Protein AF-A0A7V9CVK3-F1 (afdb_monomer_lite)

Structure (mmCIF, N/CA/C/O backbone):
data_AF-A0A7V9CVK3-F1
#
_entry.id   AF-A0A7V9CVK3-F1
#
loop_
_atom_site.group_PDB
_atom_site.id
_atom_site.type_symbol
_atom_site.label_atom_id
_atom_site.label_alt_id
_atom_site.label_comp_id
_atom_site.label_asym_id
_atom_site.label_entity_id
_atom_site.label_seq_id
_atom_site.pdbx_PDB_ins_code
_atom_site.Cartn_x
_atom_site.Cartn_y
_atom_site.Cartn_z
_atom_site.occupancy
_atom_site.B_iso_or_equiv
_atom_site.auth_seq_id
_atom_site.auth_comp_id
_atom_site.auth_asym_id
_atom_site.auth_atom_id
_atom_site.pdbx_PDB_model_num
ATOM 1 N N . MET A 1 1 ? -36.355 15.451 103.854 1.00 48.31 1 MET A N 1
ATOM 2 C CA . MET A 1 1 ? -35.748 16.478 102.980 1.00 48.31 1 MET A CA 1
ATOM 3 C C . MET A 1 1 ? -34.465 15.869 102.444 1.00 48.31 1 MET A C 1
ATOM 5 O O . MET A 1 1 ? -33.718 15.384 103.272 1.00 48.31 1 MET A O 1
ATOM 9 N N . THR A 1 2 ? -34.294 15.856 101.115 1.00 53.06 2 THR A N 1
ATOM 10 C CA . THR A 1 2 ? -33.223 15.221 100.303 1.00 53.06 2 THR A CA 1
ATOM 11 C C . THR A 1 2 ? -33.396 13.733 99.946 1.00 53.06 2 THR A C 1
ATOM 13 O O . THR A 1 2 ? -32.974 12.843 100.671 1.00 53.06 2 THR A O 1
ATOM 16 N N . SER A 1 3 ? -34.005 13.464 98.784 1.00 51.69 3 SER A N 1
ATOM 17 C CA . SER A 1 3 ? -33.572 12.435 97.812 1.00 51.69 3 SER A CA 1
ATOM 18 C C . SER A 1 3 ? -34.614 12.314 96.701 1.00 51.69 3 SER A C 1
ATOM 20 O O . SER A 1 3 ? -35.454 11.430 96.744 1.00 51.69 3 SER A O 1
ATOM 22 N N . ASP A 1 4 ? -34.579 13.229 95.729 1.00 48.38 4 ASP A N 1
ATOM 23 C CA . ASP A 1 4 ? -35.329 13.063 94.468 1.00 48.38 4 ASP A CA 1
ATOM 24 C C . ASP A 1 4 ? -34.626 13.735 93.264 1.00 48.38 4 ASP A C 1
ATOM 26 O O . ASP A 1 4 ? -35.226 14.018 92.231 1.00 48.38 4 ASP A O 1
ATOM 30 N N . SER A 1 5 ? -33.316 14.006 93.368 1.00 54.28 5 SER A N 1
ATOM 31 C CA . SER A 1 5 ? -32.543 14.730 92.340 1.00 54.28 5 SER A CA 1
ATOM 32 C C . SER A 1 5 ? -31.684 13.845 91.420 1.00 54.28 5 SER A C 1
ATOM 34 O O . SER A 1 5 ? -31.023 14.367 90.522 1.00 54.28 5 SER A O 1
ATOM 36 N N . GLU A 1 6 ? -31.695 12.515 91.571 1.00 49.66 6 GLU A N 1
ATOM 37 C CA . GLU A 1 6 ? -30.804 11.620 90.804 1.00 49.66 6 GLU A CA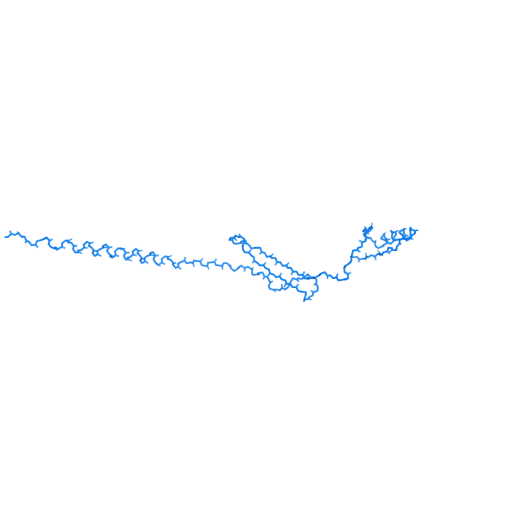 1
ATOM 38 C C . GLU A 1 6 ? -31.387 11.045 89.500 1.00 49.66 6 GLU A C 1
ATOM 40 O O . GLU A 1 6 ? -30.651 10.459 88.700 1.00 49.66 6 GLU A O 1
ATOM 45 N N . TYR A 1 7 ? -32.676 11.236 89.208 1.00 49.94 7 TYR A N 1
ATOM 46 C CA . TYR A 1 7 ? -33.297 10.596 88.038 1.00 49.94 7 TYR A CA 1
ATOM 47 C C . TYR A 1 7 ? -33.229 11.399 86.724 1.00 49.94 7 TYR A C 1
ATOM 49 O O . TYR A 1 7 ? -33.482 10.843 85.656 1.00 49.94 7 TYR A O 1
ATOM 57 N N . SER A 1 8 ? -32.804 12.668 86.748 1.00 48.12 8 SER A N 1
ATOM 58 C CA . SER A 1 8 ? -32.902 13.564 85.576 1.00 48.12 8 SER A CA 1
ATOM 59 C C . SER A 1 8 ? -31.659 13.597 84.657 1.00 48.12 8 SER A C 1
ATOM 61 O O . SER A 1 8 ? -31.733 14.004 83.499 1.00 48.12 8 SER A O 1
ATOM 63 N N . ASN A 1 9 ? -30.494 13.105 85.104 1.00 45.03 9 ASN A N 1
ATOM 64 C CA . ASN A 1 9 ? -29.224 13.326 84.383 1.00 45.03 9 ASN A CA 1
ATOM 65 C C . ASN A 1 9 ? -28.805 12.232 83.377 1.00 45.03 9 ASN A C 1
ATOM 67 O O . ASN A 1 9 ? -27.865 12.438 82.604 1.00 45.03 9 ASN A O 1
ATOM 71 N N . ARG A 1 10 ? -29.483 11.075 83.335 1.00 49.91 10 ARG A N 1
ATOM 72 C CA . ARG A 1 10 ? -29.111 9.960 82.432 1.00 49.91 10 ARG A CA 1
ATOM 73 C C . ARG A 1 10 ? -29.807 9.981 81.067 1.00 49.91 10 ARG A C 1
ATOM 75 O O . ARG A 1 10 ? -29.303 9.362 80.131 1.00 49.91 10 ARG A O 1
ATOM 82 N N . PHE A 1 11 ? -30.906 10.721 80.917 1.00 45.72 11 PHE A N 1
ATOM 83 C CA . PHE A 1 11 ? -31.693 10.725 79.678 1.00 45.72 11 PHE A CA 1
ATOM 84 C C . PHE A 1 11 ? -31.154 11.712 78.625 1.00 45.72 11 PHE A C 1
ATOM 86 O O . PHE A 1 11 ? -31.080 11.394 77.441 1.00 45.72 11 PHE A O 1
ATOM 93 N N . VAL A 1 12 ? -30.664 12.877 79.061 1.00 46.03 12 VAL A N 1
ATOM 94 C CA . VAL A 1 12 ? -30.232 13.978 78.174 1.00 46.03 12 VAL A CA 1
ATOM 95 C C . VAL A 1 12 ? -28.886 13.707 77.476 1.00 46.03 12 VAL A C 1
ATOM 97 O O . VAL A 1 12 ? -28.605 14.251 76.410 1.00 46.03 12 VAL A O 1
ATOM 100 N N . ARG A 1 13 ? -28.029 12.849 78.048 1.00 47.50 13 ARG A N 1
ATOM 101 C CA . ARG A 1 13 ? -26.707 12.525 77.472 1.00 47.50 13 ARG A CA 1
ATOM 102 C C . ARG A 1 13 ? -26.781 11.535 76.306 1.00 47.50 13 ARG A C 1
ATOM 104 O O . ARG A 1 13 ? -25.983 11.632 75.381 1.00 47.50 13 ARG A O 1
ATOM 111 N N . ARG A 1 14 ? -27.745 10.608 76.326 1.00 48.78 14 ARG A N 1
ATOM 112 C CA . ARG A 1 14 ? -27.926 9.596 75.269 1.00 48.78 14 ARG A CA 1
ATOM 113 C C . ARG A 1 14 ? -28.561 10.186 74.007 1.00 48.78 14 ARG A C 1
ATOM 115 O O . ARG A 1 14 ? -28.160 9.827 72.907 1.00 48.78 14 ARG A O 1
ATOM 122 N N . SER A 1 15 ? -29.475 11.143 74.158 1.00 50.34 15 SER A N 1
ATOM 123 C CA . SER A 1 15 ? -30.145 11.812 73.034 1.00 50.34 15 SER A CA 1
ATOM 124 C C . SER A 1 15 ? -29.212 12.717 72.219 1.00 50.34 15 SER A C 1
ATOM 126 O O . SER A 1 15 ? -29.316 12.763 70.996 1.00 50.34 15 SER A O 1
ATOM 128 N N . ARG A 1 16 ? -28.244 13.378 72.867 1.00 53.97 16 ARG A N 1
ATOM 129 C CA . ARG A 1 16 ? -27.247 14.235 72.196 1.00 53.97 16 ARG A CA 1
ATOM 130 C C . ARG A 1 16 ? -26.233 13.453 71.353 1.00 53.97 16 ARG A C 1
ATOM 132 O O . ARG A 1 16 ? -25.824 13.933 70.303 1.00 53.97 16 ARG A O 1
ATOM 139 N N . LEU A 1 17 ? -25.865 12.245 71.785 1.00 55.12 17 LEU A N 1
ATOM 140 C CA . LEU A 1 17 ? -24.933 11.375 71.056 1.00 55.12 17 LEU A CA 1
ATOM 141 C C . LEU A 1 17 ? -25.575 10.754 69.806 1.00 55.12 17 LEU A C 1
ATOM 143 O O . LEU A 1 17 ? -24.934 10.695 68.763 1.00 55.12 17 LEU A O 1
ATOM 147 N N . VAL A 1 18 ? -26.851 10.359 69.879 1.00 60.03 18 VAL A N 1
ATOM 148 C CA . VAL A 1 18 ? -27.592 9.822 68.721 1.00 60.03 18 VAL A CA 1
ATOM 149 C C . VAL A 1 18 ? -27.795 10.895 67.647 1.00 60.03 18 VAL A C 1
ATOM 151 O O . VAL A 1 18 ? -27.583 10.627 66.467 1.00 60.03 18 VAL A O 1
ATOM 154 N N . ALA A 1 19 ? -28.135 12.123 68.050 1.00 59.53 19 ALA A N 1
ATOM 155 C CA . ALA A 1 19 ? -28.271 13.242 67.119 1.00 59.53 19 ALA A CA 1
ATOM 156 C C . ALA A 1 19 ? -26.941 13.583 66.419 1.00 59.53 19 ALA A C 1
ATOM 158 O O . ALA A 1 19 ? -26.928 13.811 65.214 1.00 59.53 19 ALA A O 1
ATOM 159 N N . ALA A 1 20 ? -25.816 13.557 67.144 1.00 61.12 20 ALA A N 1
ATOM 160 C CA . ALA A 1 20 ? -24.496 13.817 66.568 1.00 61.12 20 ALA A CA 1
ATOM 161 C C . ALA A 1 20 ? -24.066 12.734 65.560 1.00 61.12 20 ALA A C 1
ATOM 163 O O . ALA A 1 20 ? -23.557 13.065 64.492 1.00 61.12 20 ALA A O 1
ATOM 164 N N . VAL A 1 21 ? -24.321 11.453 65.853 1.00 69.88 21 VAL A N 1
ATOM 165 C CA . VAL A 1 21 ? -24.029 10.345 64.924 1.00 69.88 21 VAL A CA 1
ATOM 166 C C . VAL A 1 21 ? -24.890 10.438 63.663 1.00 69.88 21 VAL A C 1
ATOM 168 O O . VAL A 1 21 ? -24.374 10.248 62.567 1.00 69.88 21 VAL A O 1
ATOM 171 N N . LEU A 1 22 ? -26.173 10.791 63.787 1.00 74.06 22 LEU A N 1
ATOM 172 C CA . LEU A 1 22 ? -27.055 10.962 62.628 1.00 74.06 22 LEU A CA 1
ATOM 173 C C . LEU A 1 22 ? -26.634 12.132 61.731 1.00 74.06 22 LEU A C 1
ATOM 175 O O . LEU A 1 22 ? -26.678 11.994 60.514 1.00 74.06 22 LEU A O 1
ATOM 179 N N . VAL A 1 23 ? -26.180 13.250 62.304 1.00 72.12 23 VAL A N 1
ATOM 180 C CA . VAL A 1 23 ? -25.670 14.390 61.523 1.00 72.12 23 VAL A CA 1
ATOM 181 C C . VAL A 1 23 ? -24.372 14.026 60.801 1.00 72.12 23 VAL A C 1
ATOM 183 O O . VAL A 1 23 ? -24.232 14.340 59.626 1.00 72.12 23 VAL A O 1
ATOM 186 N N . VAL A 1 24 ? -23.451 13.308 61.452 1.00 70.75 24 VAL A N 1
ATOM 187 C CA . VAL A 1 24 ? -22.202 12.857 60.813 1.00 70.75 24 VAL A CA 1
ATOM 188 C C . VAL A 1 24 ? -22.479 11.855 59.689 1.00 70.75 24 VAL A C 1
ATOM 190 O O . VAL A 1 24 ? -21.917 11.989 58.608 1.00 70.75 24 VAL A O 1
ATOM 193 N N . VAL A 1 25 ? -23.388 10.897 59.894 1.00 72.06 25 VAL A N 1
ATOM 194 C CA . VAL A 1 25 ? -23.802 9.951 58.844 1.00 72.06 25 VAL A CA 1
ATOM 195 C C . VAL A 1 25 ? -24.490 10.677 57.686 1.00 72.06 25 VAL A C 1
ATOM 197 O O . VAL A 1 25 ? -24.229 10.350 56.535 1.00 72.06 25 VAL A O 1
ATOM 200 N N . LEU A 1 26 ? -25.313 11.693 57.960 1.00 69.31 26 LEU A N 1
ATOM 201 C CA . LEU A 1 26 ? -25.966 12.493 56.923 1.00 69.31 26 LEU A CA 1
ATOM 202 C C . LEU A 1 26 ? -24.958 13.310 56.100 1.00 69.31 26 LEU A C 1
ATOM 204 O O . LEU A 1 26 ? -25.088 13.357 54.883 1.00 69.31 26 LEU A O 1
ATOM 208 N N . VAL A 1 27 ? -23.944 13.904 56.737 1.00 67.88 27 VAL A N 1
ATOM 209 C CA . VAL A 1 27 ? -22.869 14.642 56.047 1.00 67.88 27 VAL A CA 1
ATOM 210 C C . VAL A 1 27 ? -22.032 13.694 55.178 1.00 67.88 27 VAL A C 1
ATOM 212 O O . VAL A 1 27 ? -21.843 13.966 53.999 1.00 67.88 27 VAL A O 1
ATOM 215 N N . ILE A 1 28 ? -21.648 12.523 55.701 1.00 66.50 28 ILE A N 1
ATOM 216 C CA . ILE A 1 28 ? -20.906 11.499 54.942 1.00 66.50 28 ILE A CA 1
ATOM 217 C C . ILE A 1 28 ? -21.731 10.954 53.760 1.00 66.50 28 ILE A C 1
ATOM 219 O O . ILE A 1 28 ? -21.182 10.676 52.697 1.00 66.50 28 ILE A O 1
ATOM 223 N N . LEU A 1 29 ? -23.051 10.802 53.923 1.00 63.38 29 LEU A N 1
ATOM 224 C CA . LEU A 1 29 ? -23.950 10.372 52.846 1.00 63.38 29 LEU A CA 1
ATOM 225 C C . LEU A 1 29 ? -24.201 11.470 51.802 1.00 63.38 29 LEU A C 1
ATOM 227 O O . LEU A 1 29 ? -24.474 11.136 50.652 1.00 63.38 29 LEU A O 1
ATOM 231 N N . LEU A 1 30 ? -24.111 12.750 52.179 1.0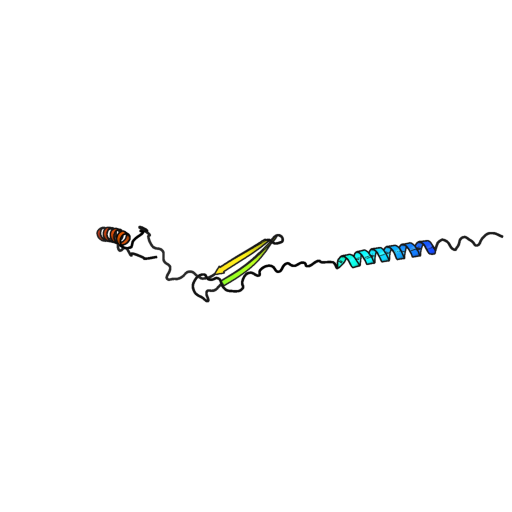0 59.50 30 LEU A N 1
ATOM 232 C CA . LEU A 1 30 ? -24.236 13.894 51.269 1.00 59.50 30 LEU A CA 1
ATOM 233 C C . LEU A 1 30 ? -22.973 14.090 50.418 1.00 59.50 30 LEU A C 1
ATOM 235 O O . LEU A 1 30 ? -23.092 14.334 49.219 1.00 59.50 30 LEU A O 1
ATOM 239 N N . ASP A 1 31 ? -21.785 13.896 50.995 1.00 50.88 31 ASP A N 1
ATOM 240 C CA . ASP A 1 31 ? -20.504 14.010 50.278 1.00 50.88 31 ASP A CA 1
ATOM 241 C C . ASP A 1 31 ? -20.278 12.879 49.252 1.00 50.88 31 ASP A C 1
ATOM 243 O O . ASP A 1 31 ? -19.430 12.990 48.367 1.00 50.88 31 ASP A O 1
ATOM 247 N N . LEU A 1 32 ? -21.067 11.799 49.315 1.00 55.62 32 LEU A N 1
ATOM 248 C CA . LEU A 1 32 ? -20.931 10.639 48.427 1.00 55.62 32 LEU A CA 1
ATOM 249 C C . LEU A 1 32 ? -21.529 10.832 47.016 1.00 55.62 32 LEU A C 1
ATOM 251 O O . LEU A 1 32 ? -21.386 9.944 46.178 1.00 55.62 32 LEU A O 1
ATOM 255 N N . TRP A 1 33 ? -22.178 11.969 46.732 1.00 53.81 33 TRP A N 1
ATOM 256 C CA . TRP A 1 33 ? -22.814 12.251 45.430 1.00 53.81 33 TRP A CA 1
ATOM 257 C C . TRP A 1 33 ? -22.078 13.294 44.581 1.00 53.81 33 TRP A C 1
ATOM 259 O O . TRP A 1 33 ? -22.482 13.551 43.446 1.00 53.81 33 TRP A O 1
ATOM 269 N N . ALA A 1 34 ? -20.985 13.880 45.078 1.00 54.84 34 ALA A N 1
ATOM 270 C CA . ALA A 1 34 ? -20.204 14.863 44.330 1.00 54.84 34 ALA A CA 1
ATOM 271 C C . ALA A 1 34 ? -19.213 14.170 43.378 1.00 54.84 34 ALA A C 1
ATOM 273 O O . ALA A 1 34 ? -18.003 14.167 43.589 1.00 54.84 34 ALA A O 1
ATOM 274 N N . THR A 1 35 ? -19.735 13.547 42.318 1.00 60.09 35 THR A N 1
ATOM 275 C CA . THR A 1 35 ? -18.902 13.155 41.174 1.00 60.09 35 THR A CA 1
ATOM 276 C C . THR A 1 35 ? -18.878 14.322 40.192 1.00 60.09 35 THR A C 1
ATOM 278 O O . THR A 1 35 ? -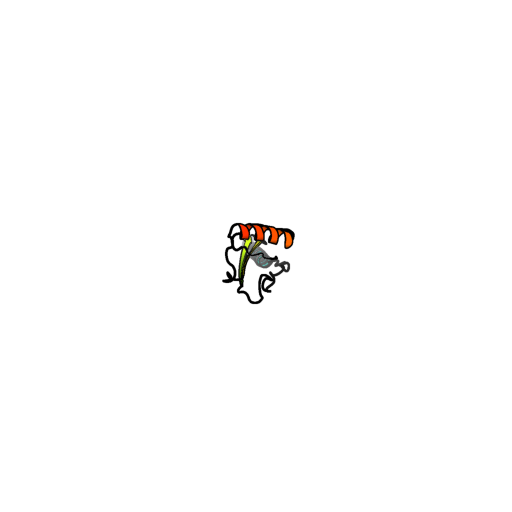19.792 14.473 39.383 1.00 60.09 35 THR A O 1
ATOM 281 N N . ASP A 1 36 ? -17.846 15.163 40.267 1.00 55.19 36 ASP A N 1
ATOM 282 C CA . ASP A 1 36 ? -17.577 16.190 39.258 1.00 55.19 36 ASP A CA 1
ATOM 283 C C . ASP A 1 36 ? -17.182 15.514 37.939 1.00 55.19 36 ASP A C 1
ATOM 285 O O . ASP A 1 36 ? -16.013 15.264 37.640 1.00 55.19 36 ASP A O 1
ATOM 289 N N . ALA A 1 37 ? -18.181 15.205 37.118 1.00 56.69 37 ALA A N 1
ATOM 290 C CA . ALA A 1 37 ? -17.988 14.854 35.723 1.00 56.69 37 ALA A CA 1
ATOM 291 C C . ALA A 1 37 ? -17.697 16.129 34.913 1.00 56.69 37 ALA A C 1
ATOM 293 O O . ALA A 1 37 ? -18.477 16.523 34.048 1.00 56.69 37 ALA A O 1
ATOM 294 N N . ILE A 1 38 ? -16.549 16.772 35.153 1.00 55.47 38 ILE A N 1
ATOM 295 C CA . ILE A 1 38 ? -15.985 17.730 34.191 1.00 55.47 38 ILE A CA 1
ATOM 296 C C . ILE A 1 38 ? -15.343 16.906 33.069 1.00 55.47 38 ILE A C 1
ATOM 298 O O . ILE A 1 38 ? -14.127 16.794 32.930 1.00 55.47 38 ILE A O 1
ATOM 302 N N . GLY A 1 39 ? -16.195 16.256 32.279 1.00 51.88 39 GLY A N 1
ATOM 303 C CA . GLY A 1 39 ? -15.802 15.634 31.029 1.00 51.88 39 GLY A CA 1
ATOM 304 C C . GLY A 1 39 ? -15.576 16.736 30.008 1.00 51.88 39 GLY A C 1
ATOM 305 O O . GLY A 1 39 ? -16.520 17.176 29.358 1.00 51.88 39 GLY A O 1
ATOM 306 N N . ALA A 1 40 ? -14.334 17.199 29.861 1.00 63.09 40 ALA A N 1
ATOM 307 C CA . ALA A 1 40 ? -13.952 17.947 28.671 1.00 63.09 40 ALA A CA 1
ATOM 308 C C . ALA A 1 40 ? -14.408 17.148 27.437 1.00 63.09 40 ALA A C 1
ATOM 310 O O . ALA A 1 40 ? -14.140 15.945 27.361 1.00 63.09 40 ALA A O 1
ATOM 311 N N . THR A 1 41 ? -15.106 17.791 26.493 1.00 54.50 41 THR A N 1
ATOM 312 C CA . THR A 1 41 ? -15.505 17.177 25.219 1.00 54.50 41 THR A CA 1
ATOM 313 C C . THR A 1 41 ? -14.250 16.686 24.512 1.00 54.50 41 THR A C 1
ATOM 315 O O . THR A 1 41 ? -13.539 17.447 23.853 1.00 54.50 41 THR A O 1
ATOM 318 N N . ARG A 1 42 ? -13.936 15.403 24.693 1.00 61.59 42 ARG A N 1
ATOM 319 C CA . ARG A 1 42 ? -12.817 14.758 24.024 1.00 61.59 42 ARG A CA 1
ATOM 320 C C . ARG A 1 42 ? -13.141 14.767 22.533 1.00 61.59 42 ARG A C 1
ATOM 322 O O . ARG A 1 42 ? -14.260 14.387 22.182 1.00 61.59 42 ARG A O 1
ATOM 329 N N . PRO A 1 43 ? -12.220 15.183 21.647 1.00 60.56 43 PRO A N 1
ATOM 330 C CA . PRO A 1 43 ? -12.447 15.030 20.220 1.00 60.56 43 PRO A CA 1
ATOM 331 C C . PRO A 1 43 ? -12.721 13.549 19.949 1.00 60.56 43 PRO A C 1
ATOM 333 O O . PRO A 1 43 ? -11.858 12.695 20.162 1.00 60.56 43 PRO A O 1
ATOM 336 N N . ALA A 1 44 ? -13.956 13.242 19.553 1.00 62.84 44 ALA A N 1
ATOM 337 C CA . ALA A 1 44 ? -14.325 11.899 19.150 1.00 62.84 44 ALA A CA 1
ATOM 338 C C . ALA A 1 44 ? -13.485 11.538 17.921 1.00 62.84 44 ALA A C 1
ATOM 340 O O . ALA A 1 44 ? -13.327 12.349 17.003 1.00 62.84 44 ALA A O 1
ATOM 341 N N . ALA A 1 45 ? -12.916 10.331 17.901 1.00 67.31 45 ALA A N 1
ATOM 342 C CA . ALA A 1 45 ? -12.272 9.827 16.698 1.00 67.31 45 ALA A CA 1
ATOM 343 C C . ALA A 1 45 ? -13.298 9.875 15.554 1.00 67.31 45 ALA A C 1
ATOM 345 O O . ALA A 1 45 ? -14.381 9.314 15.683 1.00 67.31 45 ALA A O 1
ATOM 346 N N . SER A 1 46 ? -12.972 10.576 14.463 1.00 68.19 46 SER A N 1
ATOM 347 C CA . SER A 1 46 ? -13.867 10.779 13.315 1.00 68.19 46 SER A CA 1
ATOM 348 C C . SER A 1 46 ? -14.489 9.459 12.864 1.00 68.19 46 SER A C 1
ATOM 350 O O . SER A 1 46 ? -13.757 8.587 12.404 1.00 68.19 46 SER A O 1
ATOM 352 N N . GLU A 1 47 ? -15.816 9.329 12.907 1.00 72.81 47 GLU A N 1
ATOM 353 C CA . GLU A 1 47 ? -16.532 8.141 12.411 1.00 72.81 47 GLU A CA 1
ATOM 354 C C . GLU A 1 47 ? -16.408 7.946 10.893 1.00 72.81 47 GLU A C 1
ATOM 356 O O . GLU A 1 47 ? -16.696 6.868 10.378 1.00 72.81 47 GLU A O 1
ATOM 361 N N . ARG A 1 48 ? -15.928 8.956 10.152 1.00 83.88 48 ARG A N 1
ATOM 362 C CA . ARG A 1 48 ? -15.654 8.789 8.721 1.00 83.88 48 ARG A CA 1
ATOM 363 C C . ARG A 1 48 ? -14.541 7.771 8.500 1.00 83.88 48 ARG A C 1
ATOM 365 O O . ARG A 1 48 ? -13.519 7.797 9.191 1.00 83.88 48 ARG A O 1
ATOM 372 N N . ALA A 1 49 ? -14.746 6.923 7.495 1.00 86.94 49 ALA A N 1
ATOM 373 C CA . ALA A 1 49 ? -13.753 5.989 6.980 1.00 86.94 49 ALA A CA 1
ATOM 374 C C . ALA A 1 49 ? -12.428 6.696 6.648 1.00 86.94 49 ALA A C 1
ATOM 376 O O . ALA A 1 49 ? -12.427 7.863 6.242 1.00 86.94 49 ALA A O 1
ATOM 377 N N . LEU A 1 50 ? -11.302 5.994 6.814 1.00 91.31 50 LEU A N 1
ATOM 378 C CA . LEU A 1 50 ? -9.995 6.570 6.494 1.00 91.31 50 LEU A CA 1
ATOM 379 C C . LEU A 1 50 ? -9.865 6.837 4.982 1.00 91.31 50 LEU A C 1
ATOM 381 O O . LEU A 1 50 ? -10.303 6.006 4.181 1.00 91.31 50 LEU A O 1
ATOM 385 N N . PRO A 1 51 ? -9.199 7.935 4.571 1.00 92.81 51 PRO A N 1
ATOM 386 C CA . PRO A 1 51 ? -8.937 8.248 3.167 1.00 92.81 51 PRO A CA 1
ATOM 387 C C . PRO A 1 51 ? -7.755 7.421 2.624 1.00 92.81 51 PRO A C 1
ATOM 389 O O . PRO A 1 51 ? -6.800 7.963 2.078 1.00 92.81 51 PRO A O 1
ATOM 392 N N . LEU A 1 52 ? -7.782 6.102 2.836 1.00 92.38 52 LEU A N 1
ATOM 393 C CA . LEU A 1 52 ? -6.742 5.169 2.404 1.00 92.38 52 LEU A CA 1
ATOM 394 C C . LEU A 1 52 ? -7.340 4.172 1.413 1.00 92.38 52 LEU A C 1
ATOM 396 O O . LEU A 1 52 ? -8.207 3.371 1.780 1.00 92.38 52 LEU A O 1
ATOM 400 N N . GLY A 1 53 ? -6.857 4.235 0.172 1.00 92.19 53 GLY A N 1
ATOM 401 C CA . GLY A 1 53 ? -7.381 3.467 -0.954 1.00 92.19 53 GLY A CA 1
ATOM 402 C C . GLY A 1 53 ? -8.759 3.950 -1.432 1.00 92.19 53 GLY A C 1
ATOM 403 O O . GLY A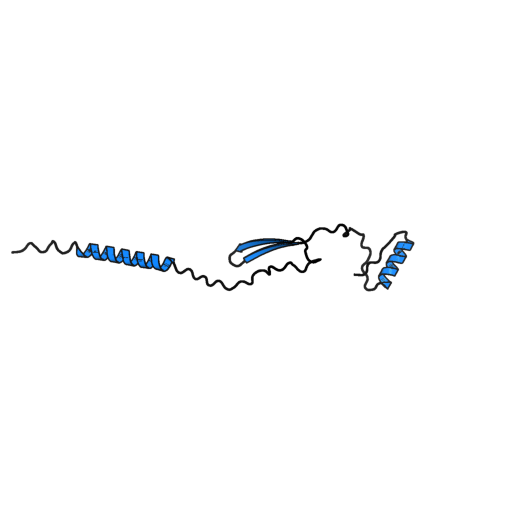 1 53 ? -9.226 5.018 -1.026 1.00 92.19 53 GLY A O 1
ATOM 404 N N . PRO A 1 54 ? -9.422 3.169 -2.302 1.00 91.56 54 PRO A N 1
ATOM 405 C CA . PRO A 1 54 ? -10.774 3.460 -2.763 1.00 91.56 54 PRO A CA 1
ATOM 406 C C . PRO A 1 54 ? -11.802 3.627 -1.632 1.00 91.56 54 PRO A C 1
ATOM 408 O O . PRO A 1 54 ? -11.655 3.123 -0.509 1.00 91.56 54 PRO A O 1
ATOM 411 N N . ALA A 1 55 ? -12.898 4.317 -1.950 1.00 91.44 55 ALA A N 1
ATOM 412 C CA . ALA A 1 55 ? -14.053 4.386 -1.065 1.00 91.44 55 ALA A CA 1
ATOM 413 C C . ALA A 1 55 ? -14.666 2.988 -0.857 1.00 91.44 55 ALA A C 1
ATOM 415 O O . ALA A 1 55 ? -14.574 2.116 -1.718 1.00 91.44 55 ALA A O 1
ATOM 416 N N . GLY A 1 56 ? -15.294 2.771 0.300 1.00 88.75 56 GLY A N 1
ATOM 417 C CA . GLY A 1 56 ? -16.014 1.525 0.588 1.00 88.75 56 GLY A CA 1
ATOM 418 C C . GLY A 1 56 ? -15.151 0.314 0.962 1.00 88.75 56 GLY A C 1
ATOM 419 O O . GLY A 1 56 ? -15.710 -0.751 1.205 1.00 88.75 56 GLY A O 1
ATOM 420 N N . LEU A 1 57 ? -13.820 0.445 1.067 1.00 94.12 57 LEU A N 1
ATOM 421 C CA . LEU A 1 57 ? -12.996 -0.639 1.612 1.00 94.12 57 LEU A CA 1
ATOM 422 C C . LEU A 1 57 ? -13.429 -0.991 3.039 1.00 94.12 57 LEU A C 1
ATOM 424 O O . LEU A 1 57 ? -13.646 -0.098 3.868 1.00 94.12 57 LEU A O 1
ATOM 428 N N . ALA A 1 58 ? -13.491 -2.298 3.310 1.00 93.44 58 ALA A N 1
ATOM 429 C CA . ALA A 1 58 ? -13.766 -2.833 4.634 1.00 93.44 58 ALA A CA 1
ATOM 430 C C . ALA A 1 58 ? -12.780 -2.258 5.658 1.00 93.44 58 ALA A C 1
ATOM 432 O O . ALA A 1 58 ? -11.575 -2.178 5.402 1.00 93.44 58 ALA A O 1
ATOM 433 N N . GLU A 1 59 ? -13.306 -1.851 6.810 1.00 94.56 59 GLU A N 1
ATOM 434 C CA . GLU A 1 59 ? -12.543 -1.236 7.887 1.00 94.56 59 GLU A CA 1
ATOM 435 C C . GLU A 1 59 ? -13.042 -1.742 9.240 1.00 94.56 59 GLU A C 1
ATOM 437 O O . GLU A 1 59 ? -14.235 -1.689 9.531 1.00 94.56 59 GLU A O 1
ATOM 442 N N . THR A 1 60 ? -12.116 -2.198 10.079 1.00 94.25 60 THR A N 1
ATOM 443 C CA . THR A 1 60 ? -12.378 -2.628 11.453 1.00 94.25 60 THR A CA 1
ATOM 444 C C . THR A 1 60 ? -11.648 -1.701 12.413 1.00 94.25 60 THR A C 1
ATOM 446 O O . THR A 1 60 ? -10.434 -1.505 12.292 1.00 94.25 60 THR A O 1
ATOM 449 N N . ARG A 1 61 ? -12.377 -1.163 13.397 1.00 95.25 61 ARG A N 1
ATOM 450 C CA . ARG A 1 61 ? -11.840 -0.290 14.448 1.00 95.25 61 ARG A CA 1
ATOM 451 C C . ARG A 1 61 ? -11.966 -0.939 15.815 1.00 95.25 61 ARG A C 1
ATOM 453 O O . ARG A 1 61 ? -13.018 -1.465 16.157 1.00 95.25 61 ARG A O 1
ATOM 460 N N . SER A 1 62 ? -10.908 -0.850 16.611 1.00 94.62 62 SER A N 1
ATOM 461 C CA . SER A 1 62 ? -10.932 -1.234 18.022 1.00 94.62 62 SER A CA 1
ATOM 462 C C . SER A 1 62 ? -10.225 -0.178 18.858 1.00 94.62 62 SER A C 1
ATOM 464 O O . SER A 1 62 ? -9.113 0.225 18.508 1.00 94.62 62 SER A O 1
ATOM 466 N N . SER A 1 63 ? -10.830 0.209 19.977 1.00 94.81 63 SER A N 1
ATOM 467 C CA . SER A 1 63 ? -10.273 1.192 20.906 1.00 94.81 63 SER A CA 1
ATOM 468 C C . SER A 1 63 ? -10.115 0.578 22.292 1.00 94.81 63 SER A C 1
ATOM 470 O O . SER A 1 63 ? -10.982 -0.165 22.745 1.00 94.81 63 SER A O 1
ATOM 472 N N . ARG A 1 64 ? -9.009 0.891 22.969 1.00 95.88 64 ARG A N 1
ATOM 473 C CA . ARG A 1 64 ? -8.725 0.460 24.341 1.00 95.88 64 ARG A CA 1
ATOM 474 C C . ARG A 1 64 ? -8.096 1.603 25.123 1.00 95.88 64 ARG A C 1
ATOM 476 O O . ARG A 1 64 ? -7.082 2.151 24.695 1.00 95.88 64 ARG A O 1
ATOM 483 N N . GLU A 1 65 ? -8.666 1.946 26.271 1.00 95.94 65 GLU A N 1
ATOM 484 C CA . GLU A 1 65 ? -7.989 2.816 27.233 1.00 95.94 65 GLU A CA 1
ATOM 485 C C . GLU A 1 65 ? -6.831 2.045 27.883 1.00 95.94 65 GLU A C 1
ATOM 487 O O . GLU A 1 65 ? -6.994 0.907 28.322 1.00 95.94 65 GLU A O 1
ATOM 492 N N . LEU A 1 66 ? -5.636 2.629 27.856 1.00 97.25 66 LEU A N 1
ATOM 493 C CA . LEU A 1 66 ? -4.422 2.033 28.418 1.00 97.25 66 LEU A CA 1
ATOM 494 C C . LEU A 1 66 ? -4.148 2.534 29.839 1.00 97.25 66 LEU A C 1
ATOM 496 O O . LEU A 1 66 ? -3.591 1.801 30.650 1.00 97.25 66 LEU A O 1
ATOM 500 N N . ALA A 1 67 ? -4.521 3.782 30.107 1.00 96.38 67 ALA A N 1
ATOM 501 C CA . ALA A 1 67 ? -4.447 4.489 31.381 1.00 96.38 67 ALA A CA 1
ATOM 502 C C . ALA A 1 67 ? -5.375 5.717 31.284 1.00 96.38 67 ALA A C 1
ATOM 504 O O . ALA A 1 67 ? -5.754 6.064 30.160 1.00 96.38 67 ALA A O 1
ATOM 505 N N . PRO A 1 68 ? -5.706 6.409 32.391 1.00 94.69 68 PRO A N 1
ATOM 506 C CA . PRO A 1 68 ? -6.545 7.605 32.347 1.00 94.69 68 PRO A CA 1
ATOM 507 C C . PRO A 1 68 ? -6.074 8.614 31.292 1.00 94.69 68 PRO A C 1
ATOM 509 O O . PRO A 1 68 ? -4.943 9.099 31.332 1.00 94.69 68 PRO A O 1
ATOM 512 N N . GLY A 1 69 ? -6.932 8.890 30.310 1.00 93.81 69 GLY A N 1
ATOM 513 C CA . GLY A 1 69 ? -6.644 9.831 29.219 1.00 93.81 69 GLY A CA 1
ATOM 514 C C . GLY A 1 69 ? -5.775 9.276 28.080 1.00 93.81 69 GLY A C 1
ATOM 515 O O . GLY A 1 69 ? -5.618 9.941 27.055 1.00 93.81 69 GLY A O 1
ATOM 516 N N . ILE A 1 70 ? -5.271 8.043 28.186 1.00 95.00 70 ILE A N 1
ATOM 517 C CA . ILE A 1 70 ? -4.466 7.378 27.154 1.00 95.00 70 ILE A CA 1
ATOM 518 C C . ILE A 1 70 ? -5.315 6.322 26.454 1.00 95.00 70 ILE A C 1
ATOM 520 O O . ILE A 1 70 ? -5.697 5.318 27.047 1.00 95.00 70 ILE A O 1
ATOM 524 N N . THR A 1 71 ? -5.564 6.497 25.158 1.00 95.62 71 THR A N 1
ATOM 525 C CA . THR A 1 71 ? -6.350 5.543 24.363 1.00 95.62 71 THR A CA 1
ATOM 526 C C . THR A 1 71 ? -5.553 5.062 23.166 1.00 95.62 71 THR A C 1
ATOM 528 O O . THR A 1 71 ? -5.054 5.858 22.376 1.00 95.62 71 THR A O 1
ATOM 531 N N . TYR A 1 72 ? -5.461 3.745 23.027 1.00 95.94 72 TYR A N 1
ATOM 532 C CA . TYR A 1 72 ? -4.979 3.083 21.828 1.00 95.94 72 TYR A CA 1
ATOM 533 C C . TYR A 1 72 ? -6.149 2.817 20.889 1.00 95.94 72 TYR A C 1
ATOM 535 O O . TYR A 1 72 ? -7.133 2.196 21.289 1.00 95.94 72 TYR A O 1
ATOM 543 N N . THR A 1 73 ? -6.006 3.228 19.634 1.00 95.12 73 THR A N 1
ATOM 544 C CA . THR A 1 73 ? -6.961 2.931 18.567 1.00 95.12 73 THR A CA 1
ATOM 545 C C . THR A 1 73 ? -6.239 2.173 17.467 1.00 95.12 73 THR A C 1
ATOM 547 O O . THR A 1 73 ? -5.248 2.653 16.919 1.00 95.12 73 THR A O 1
ATOM 550 N N . ARG A 1 74 ? -6.752 0.994 17.117 1.00 96.06 74 ARG A N 1
ATOM 551 C CA . ARG A 1 74 ? -6.311 0.227 15.951 1.00 96.06 74 ARG A CA 1
ATOM 552 C C . ARG A 1 74 ? -7.366 0.331 14.868 1.00 96.06 74 ARG A C 1
ATOM 554 O O . ARG A 1 74 ? -8.532 0.033 15.117 1.00 96.06 74 ARG A O 1
ATOM 561 N N . ILE A 1 75 ? -6.935 0.699 13.670 1.00 95.44 75 ILE A N 1
ATOM 562 C CA . ILE A 1 75 ? -7.772 0.713 12.475 1.00 95.44 75 ILE A CA 1
ATOM 563 C C . ILE A 1 75 ? -7.113 -0.212 11.456 1.00 95.44 75 ILE A C 1
ATOM 565 O O . ILE A 1 75 ? -5.972 0.015 11.063 1.00 95.44 75 ILE A O 1
ATOM 569 N N . ALA A 1 76 ? -7.806 -1.280 11.071 1.00 96.00 76 ALA A N 1
ATOM 570 C CA . ALA A 1 76 ? -7.399 -2.158 9.980 1.00 96.00 76 ALA A CA 1
ATOM 571 C C . ALA A 1 76 ? -8.333 -1.918 8.798 1.00 96.00 76 ALA A C 1
ATOM 573 O O . ALA A 1 76 ? -9.544 -2.026 8.962 1.00 96.00 76 ALA A O 1
ATOM 574 N N . ARG A 1 77 ? -7.782 -1.583 7.631 1.00 95.50 77 ARG A N 1
ATOM 575 C CA . ARG A 1 77 ? -8.553 -1.224 6.438 1.00 95.50 77 ARG A CA 1
ATOM 576 C C . ARG A 1 77 ? -7.991 -1.906 5.200 1.00 95.50 77 ARG A C 1
ATOM 578 O O . ARG A 1 77 ? -6.775 -1.993 5.048 1.00 95.50 77 ARG A O 1
ATOM 585 N N . GLY A 1 78 ? -8.885 -2.294 4.298 1.00 94.81 78 GLY A N 1
ATOM 586 C CA . GLY A 1 78 ? -8.536 -2.833 2.992 1.00 94.81 78 GLY A CA 1
ATOM 587 C C . GLY A 1 78 ? -8.184 -4.316 3.015 1.00 94.81 78 GLY A C 1
ATOM 588 O O . GLY A 1 78 ? -8.334 -5.012 4.018 1.00 94.81 78 GLY A O 1
ATOM 589 N N . VAL A 1 79 ? -7.747 -4.795 1.856 1.00 92.88 79 VAL A N 1
ATOM 590 C CA . VAL A 1 79 ? -7.363 -6.184 1.586 1.00 92.88 79 VAL A CA 1
ATOM 591 C C . VAL A 1 79 ? -6.162 -6.184 0.645 1.00 92.88 79 VAL A C 1
ATOM 593 O O . VAL A 1 79 ? -5.873 -5.170 0.012 1.00 92.88 79 VAL A O 1
ATOM 596 N N . ARG A 1 80 ? -5.464 -7.319 0.532 1.00 93.69 80 ARG A N 1
ATOM 597 C CA . ARG A 1 80 ? -4.444 -7.486 -0.511 1.00 93.69 80 ARG A CA 1
ATOM 598 C C . ARG A 1 80 ? -5.124 -7.467 -1.877 1.00 93.69 80 ARG A C 1
ATOM 600 O O . ARG A 1 80 ? -6.087 -8.210 -2.070 1.00 93.69 80 ARG A O 1
ATOM 607 N N . SER A 1 81 ? -4.625 -6.656 -2.806 1.00 93.31 81 SER A N 1
ATOM 608 C CA . SER A 1 81 ? -5.094 -6.715 -4.186 1.00 93.31 81 SER A CA 1
ATOM 609 C C . SER A 1 81 ? -4.428 -7.874 -4.918 1.00 93.31 81 SER A C 1
ATOM 611 O O . SER A 1 81 ? -3.231 -8.101 -4.768 1.00 93.31 81 SER A O 1
ATOM 613 N N . ALA A 1 82 ? -5.186 -8.581 -5.756 1.00 94.3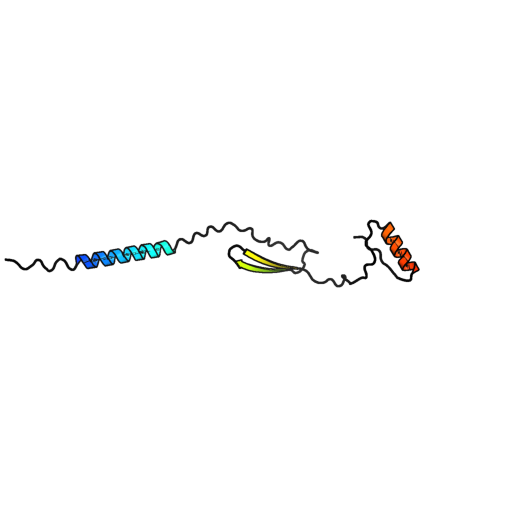1 82 ALA A N 1
ATOM 614 C CA . ALA A 1 82 ? -4.622 -9.572 -6.672 1.00 94.31 82 ALA A CA 1
ATOM 615 C C . ALA A 1 82 ? -3.795 -8.925 -7.801 1.00 94.31 82 ALA A C 1
ATOM 617 O O . ALA A 1 82 ? -3.015 -9.610 -8.455 1.00 94.31 82 ALA A O 1
ATOM 618 N N . SER A 1 83 ? -3.966 -7.617 -8.030 1.00 94.06 83 SER A N 1
ATOM 619 C CA . SER A 1 83 ? -3.144 -6.842 -8.966 1.00 94.06 83 SER A CA 1
ATOM 620 C C . SER A 1 83 ? -1.776 -6.465 -8.399 1.00 94.06 83 SER A C 1
ATOM 622 O O . SER A 1 83 ? -0.897 -6.086 -9.167 1.00 94.06 83 SER A O 1
ATOM 624 N N . ASP A 1 84 ? -1.598 -6.541 -7.078 1.00 94.38 84 ASP A N 1
ATOM 625 C CA . ASP A 1 84 ? -0.337 -6.196 -6.431 1.00 94.38 84 ASP A CA 1
ATOM 626 C C . ASP A 1 84 ? 0.553 -7.437 -6.424 1.00 94.38 84 ASP A C 1
ATOM 628 O O . ASP A 1 84 ? 0.254 -8.444 -5.778 1.00 94.38 84 ASP A O 1
ATOM 632 N N . VAL A 1 85 ? 1.655 -7.369 -7.163 1.00 95.31 85 VAL A N 1
ATOM 633 C CA . VAL A 1 85 ? 2.583 -8.487 -7.346 1.00 95.31 85 VAL A CA 1
ATOM 634 C C . VAL A 1 85 ? 3.995 -8.089 -6.937 1.00 95.31 85 VAL A C 1
ATOM 636 O O . VAL A 1 85 ? 4.362 -6.915 -6.954 1.00 95.31 85 VAL A O 1
ATOM 639 N N . PHE A 1 86 ? 4.809 -9.079 -6.578 1.00 95.69 86 PHE A N 1
ATOM 640 C CA . PHE A 1 86 ? 6.238 -8.856 -6.387 1.00 95.69 86 PHE A CA 1
ATOM 641 C C . PHE A 1 86 ? 6.930 -8.701 -7.744 1.00 95.69 86 PHE A C 1
ATOM 643 O O . PHE A 1 86 ? 6.685 -9.480 -8.663 1.00 95.69 86 PHE A O 1
ATOM 650 N N . THR A 1 87 ? 7.827 -7.722 -7.843 1.00 95.00 87 THR A N 1
ATOM 651 C CA . THR A 1 87 ? 8.704 -7.507 -8.999 1.00 95.00 87 THR A CA 1
ATOM 652 C C . THR A 1 87 ? 10.148 -7.331 -8.535 1.00 95.00 87 THR A C 1
ATOM 654 O O . THR A 1 87 ? 10.400 -7.025 -7.368 1.00 95.00 87 THR A O 1
ATOM 657 N N . VAL A 1 88 ? 11.099 -7.521 -9.448 1.00 96.88 88 VAL A N 1
ATOM 658 C CA . VAL A 1 88 ? 12.494 -7.132 -9.231 1.00 96.88 88 VAL A CA 1
ATOM 659 C C . VAL A 1 88 ? 12.619 -5.642 -9.539 1.00 96.88 88 VAL A C 1
ATOM 661 O O . VAL A 1 88 ? 12.385 -5.228 -10.674 1.00 96.88 88 VAL A O 1
ATOM 664 N N . ASP A 1 89 ? 12.999 -4.841 -8.544 1.00 96.88 89 ASP A N 1
ATOM 665 C CA . ASP A 1 89 ? 13.397 -3.450 -8.764 1.00 96.88 89 ASP A CA 1
ATOM 666 C C . ASP A 1 89 ? 14.890 -3.396 -9.097 1.00 96.88 89 ASP A C 1
ATOM 668 O O . ASP A 1 89 ? 15.737 -3.831 -8.315 1.00 96.88 89 ASP A O 1
ATOM 672 N N . VAL A 1 90 ? 15.203 -2.892 -10.288 1.00 97.19 90 VAL A N 1
ATOM 673 C CA . VAL A 1 90 ? 16.581 -2.766 -10.771 1.00 97.19 90 VAL A CA 1
ATOM 674 C C . VAL A 1 90 ? 17.122 -1.352 -10.552 1.00 97.19 90 VAL A C 1
ATOM 676 O O . VAL A 1 90 ? 18.325 -1.175 -10.347 1.00 97.19 90 VAL A O 1
ATOM 679 N N . ALA A 1 91 ? 16.268 -0.329 -10.642 1.00 96.38 91 ALA A N 1
ATOM 680 C CA . ALA A 1 91 ? 16.690 1.065 -10.620 1.00 96.38 91 ALA A CA 1
ATOM 681 C C . ALA A 1 91 ? 15.512 2.045 -10.513 1.00 96.38 91 ALA A C 1
ATOM 683 O O . ALA A 1 91 ? 14.639 2.070 -11.377 1.00 96.38 91 ALA A O 1
ATOM 684 N N . PHE A 1 92 ? 15.617 2.990 -9.576 1.00 97.31 92 PHE A N 1
ATOM 685 C CA . PHE A 1 92 ? 14.817 4.216 -9.548 1.00 97.31 92 PHE A CA 1
ATOM 686 C C . PHE A 1 92 ? 15.612 5.385 -10.154 1.00 97.31 92 PHE A C 1
ATOM 688 O O . PHE A 1 92 ? 16.787 5.578 -9.816 1.00 97.31 92 PHE A O 1
ATOM 695 N N . ARG A 1 93 ? 15.025 6.147 -11.084 1.00 97.88 93 ARG A N 1
ATOM 696 C CA . ARG A 1 93 ? 15.700 7.252 -11.795 1.00 97.88 93 ARG A CA 1
ATOM 697 C C . ARG A 1 93 ? 14.846 8.508 -11.800 1.00 97.88 93 ARG A C 1
ATOM 699 O O . ARG A 1 93 ? 13.626 8.424 -11.752 1.00 97.88 93 ARG A O 1
ATOM 706 N N . ALA A 1 94 ? 15.507 9.662 -11.867 1.00 97.38 94 ALA A N 1
ATOM 707 C CA . ALA A 1 94 ? 14.839 10.956 -11.796 1.00 97.38 94 ALA A CA 1
ATOM 708 C C . ALA A 1 94 ? 14.040 11.263 -13.068 1.00 97.38 94 ALA A C 1
ATOM 710 O O . ALA A 1 94 ? 13.065 12.007 -13.020 1.00 97.38 94 ALA A O 1
ATOM 711 N N . THR A 1 95 ? 14.448 10.699 -14.209 1.00 97.56 95 THR A N 1
ATOM 712 C CA . THR A 1 95 ? 13.768 10.917 -15.485 1.00 97.56 95 THR A CA 1
ATOM 713 C C . THR A 1 95 ? 13.437 9.609 -16.195 1.00 97.56 95 THR A C 1
ATOM 715 O O . THR A 1 95 ? 14.167 8.616 -16.111 1.00 97.56 95 THR A O 1
ATOM 718 N N . ALA A 1 96 ? 12.360 9.632 -16.984 1.00 96.50 96 ALA A N 1
ATOM 719 C CA . ALA A 1 96 ? 11.980 8.507 -17.833 1.00 96.50 96 ALA A CA 1
ATOM 720 C C . ALA A 1 96 ? 13.076 8.152 -18.857 1.00 96.50 96 ALA A C 1
ATOM 722 O O . ALA A 1 96 ? 13.255 6.982 -19.189 1.00 96.50 96 ALA A O 1
ATOM 723 N N . ALA A 1 97 ? 13.837 9.141 -19.340 1.00 97.75 97 ALA A N 1
ATOM 724 C CA . ALA A 1 97 ? 14.941 8.917 -20.273 1.00 97.75 97 ALA A CA 1
ATOM 725 C C . ALA A 1 97 ? 16.071 8.091 -19.635 1.00 97.75 97 ALA A C 1
ATOM 727 O O . ALA A 1 97 ? 16.531 7.112 -20.221 1.00 97.75 97 ALA A O 1
ATOM 728 N N . GLU A 1 98 ? 16.470 8.428 -18.407 1.00 98.06 98 GLU A N 1
ATOM 729 C CA . GLU A 1 98 ? 17.472 7.667 -17.653 1.00 98.06 98 GLU A CA 1
ATOM 730 C C . GLU A 1 98 ? 17.001 6.240 -17.342 1.00 98.06 98 GLU A C 1
ATOM 732 O O . GLU A 1 98 ? 17.782 5.292 -17.460 1.00 98.06 98 GLU A O 1
ATOM 737 N N . ALA A 1 99 ? 15.725 6.066 -16.977 1.00 98.25 99 ALA A N 1
ATOM 738 C CA . ALA A 1 99 ? 15.140 4.746 -16.742 1.00 98.25 99 ALA A CA 1
ATOM 739 C C . ALA A 1 99 ? 15.131 3.890 -18.022 1.00 98.25 99 ALA A C 1
ATOM 741 O O . ALA A 1 99 ? 15.508 2.717 -17.993 1.00 98.25 99 ALA A O 1
ATOM 742 N N . ARG A 1 100 ? 14.776 4.481 -19.172 1.00 98.06 100 ARG A N 1
ATOM 743 C CA . ARG A 1 100 ? 14.793 3.797 -20.476 1.00 98.06 100 ARG A CA 1
ATOM 744 C C . ARG A 1 100 ? 16.201 3.373 -20.884 1.00 98.06 100 ARG A C 1
ATOM 746 O O . ARG A 1 100 ? 16.364 2.239 -21.312 1.00 98.06 100 ARG A O 1
ATOM 753 N N . ALA A 1 101 ? 17.221 4.194 -20.633 1.00 98.25 101 ALA A N 1
ATOM 754 C CA . ALA A 1 101 ? 18.612 3.813 -20.888 1.00 98.25 101 ALA A CA 1
ATOM 755 C C . ALA A 1 101 ? 19.079 2.609 -20.038 1.00 98.25 101 ALA A C 1
ATOM 757 O O . ALA A 1 101 ? 19.910 1.809 -20.471 1.00 98.25 101 ALA A O 1
ATOM 758 N N . VAL A 1 102 ? 18.563 2.444 -18.812 1.00 98.25 102 VAL A N 1
ATOM 759 C CA . VAL A 1 102 ? 18.771 1.211 -18.024 1.00 98.25 102 VAL A CA 1
ATOM 760 C C . VAL A 1 102 ? 18.025 0.038 -18.659 1.00 98.25 102 VAL A C 1
ATOM 762 O O . VAL A 1 102 ? 18.611 -1.027 -18.836 1.00 98.25 102 VAL A O 1
ATOM 765 N N . ALA A 1 103 ? 16.763 0.240 -19.039 1.00 98.25 103 ALA A N 1
ATOM 766 C CA . ALA A 1 103 ? 15.947 -0.795 -19.662 1.00 98.25 103 ALA A CA 1
ATOM 767 C C . ALA A 1 103 ? 16.552 -1.302 -20.985 1.00 98.25 103 ALA A C 1
ATOM 769 O O . ALA A 1 103 ? 16.551 -2.502 -21.234 1.00 98.25 103 ALA A O 1
ATOM 770 N N . ASP A 1 104 ? 17.120 -0.424 -21.811 1.00 98.56 104 ASP A N 1
ATOM 771 C CA . ASP A 1 104 ? 17.759 -0.801 -23.077 1.00 98.56 104 ASP A CA 1
ATOM 772 C C . ASP A 1 104 ? 18.991 -1.683 -22.862 1.00 98.56 104 ASP A C 1
ATOM 774 O O . ASP A 1 104 ? 19.174 -2.662 -23.583 1.00 98.56 104 ASP A O 1
ATOM 778 N N . ARG A 1 105 ? 19.788 -1.403 -21.823 1.00 98.44 105 ARG A N 1
ATOM 779 C CA . ARG A 1 105 ? 20.909 -2.275 -21.436 1.00 98.44 105 ARG A CA 1
ATOM 780 C C . ARG A 1 105 ? 20.423 -3.649 -20.988 1.00 98.44 105 ARG A C 1
ATOM 782 O O . ARG A 1 105 ? 20.895 -4.651 -21.502 1.00 98.44 105 ARG A O 1
ATOM 789 N N . LEU A 1 106 ? 19.413 -3.699 -20.120 1.00 98.38 106 LEU A N 1
ATOM 790 C CA . LEU A 1 106 ? 18.824 -4.967 -19.677 1.00 98.38 106 LEU A CA 1
ATOM 791 C C . LEU A 1 106 ? 18.246 -5.784 -20.842 1.00 98.38 106 LEU A C 1
ATOM 793 O O . LEU A 1 106 ? 18.370 -7.005 -20.842 1.00 98.38 106 LEU A O 1
ATOM 797 N N . ARG A 1 107 ? 17.648 -5.128 -21.846 1.00 98.50 107 ARG A N 1
ATOM 798 C CA . ARG A 1 107 ? 17.182 -5.799 -23.071 1.00 98.50 107 ARG A CA 1
ATOM 799 C C . ARG A 1 107 ? 18.333 -6.341 -23.903 1.00 98.50 107 ARG A C 1
ATOM 801 O O . ARG A 1 107 ? 18.225 -7.457 -24.400 1.00 98.50 107 ARG A O 1
ATOM 808 N N . ALA A 1 108 ? 19.416 -5.576 -24.046 1.00 98.62 108 ALA A N 1
ATOM 809 C CA . ALA A 1 108 ? 20.625 -6.045 -24.719 1.00 98.62 108 ALA A CA 1
ATOM 810 C C . ALA A 1 108 ? 21.226 -7.276 -24.012 1.00 98.62 108 ALA A C 1
ATOM 812 O O . ALA A 1 108 ? 21.717 -8.180 -24.683 1.00 98.62 108 ALA A O 1
ATOM 813 N N . ASP A 1 109 ? 21.086 -7.353 -22.687 1.00 98.31 109 ASP A N 1
ATOM 814 C CA . ASP A 1 109 ? 21.497 -8.496 -21.863 1.00 98.31 109 ASP A CA 1
ATOM 815 C C . ASP A 1 109 ? 20.472 -9.656 -21.855 1.00 98.31 109 ASP A C 1
ATOM 817 O O . ASP A 1 109 ? 20.703 -10.687 -21.223 1.00 98.31 109 ASP A O 1
ATOM 821 N N . GLY A 1 110 ? 19.339 -9.518 -22.556 1.00 98.50 110 GLY A N 1
ATOM 822 C CA . GLY A 1 110 ? 18.325 -10.567 -22.724 1.00 98.50 110 GLY A CA 1
ATOM 823 C C . GLY A 1 110 ? 17.196 -10.584 -21.687 1.00 98.50 110 GLY A C 1
ATOM 824 O O . GLY A 1 110 ? 16.377 -11.504 -21.695 1.00 98.50 110 GLY A O 1
ATOM 825 N N . TYR A 1 111 ? 17.101 -9.582 -20.813 1.00 98.25 111 TYR A N 1
ATOM 826 C CA . TYR A 1 111 ? 16.001 -9.457 -19.854 1.00 98.25 111 TYR A CA 1
ATOM 827 C C . TYR A 1 111 ? 14.820 -8.660 -20.444 1.00 98.25 111 TYR A C 1
ATOM 829 O O . TYR A 1 111 ? 15.032 -7.772 -21.272 1.00 98.25 111 TYR A O 1
ATOM 837 N N . PRO A 1 112 ? 13.569 -8.916 -20.010 1.00 97.38 112 PRO A N 1
ATOM 838 C CA . PRO A 1 112 ? 12.392 -8.152 -20.433 1.00 97.38 112 PRO A CA 1
ATOM 839 C C . PRO A 1 112 ? 11.960 -7.100 -19.380 1.00 97.38 112 PRO A C 1
ATOM 841 O O . PRO A 1 112 ? 10.976 -7.315 -18.669 1.00 97.38 112 PRO A O 1
ATOM 844 N N . PRO A 1 113 ? 12.656 -5.954 -19.233 1.00 97.88 113 PRO A N 1
ATOM 845 C CA . PRO A 1 113 ? 12.318 -4.950 -18.228 1.00 97.88 113 PRO A CA 1
ATOM 846 C C . PRO A 1 113 ? 11.054 -4.164 -18.589 1.00 97.88 113 PRO A C 1
ATOM 848 O O . PRO A 1 113 ? 10.777 -3.879 -19.761 1.00 97.88 113 PRO A O 1
ATOM 851 N N . GLN A 1 114 ? 10.354 -3.706 -17.553 1.00 96.81 114 GLN A N 1
ATOM 852 C CA . GLN A 1 114 ? 9.268 -2.735 -17.650 1.00 96.81 114 GLN A CA 1
ATOM 853 C C . GLN A 1 114 ? 9.690 -1.426 -16.982 1.00 96.81 114 GLN A C 1
ATOM 855 O O . GLN A 1 114 ? 10.321 -1.438 -15.928 1.00 96.81 114 GLN A O 1
ATOM 860 N N . VAL A 1 115 ? 9.353 -0.298 -17.610 1.00 97.19 115 VAL A N 1
ATOM 861 C CA . VAL A 1 115 ? 9.539 1.034 -17.021 1.00 97.19 115 VAL A CA 1
ATOM 862 C C . VAL A 1 115 ? 8.200 1.466 -16.444 1.00 97.19 115 VAL A C 1
ATOM 864 O O . VAL A 1 115 ? 7.214 1.526 -17.176 1.00 97.19 115 VAL A O 1
ATOM 867 N N . ILE A 1 116 ? 8.180 1.742 -15.143 1.00 95.56 116 ILE A N 1
ATOM 868 C CA . ILE A 1 116 ? 7.002 2.208 -14.414 1.00 95.56 116 ILE A CA 1
ATOM 869 C C . ILE A 1 116 ? 7.255 3.664 -14.029 1.00 95.56 116 ILE A C 1
ATOM 871 O O . ILE A 1 116 ? 8.286 3.975 -13.433 1.00 95.56 116 ILE A O 1
ATOM 875 N N . GLU A 1 117 ? 6.332 4.544 -14.402 1.00 93.00 117 GLU A N 1
ATOM 876 C CA . GLU A 1 117 ? 6.313 5.936 -13.954 1.00 93.00 117 GLU A CA 1
ATOM 877 C C . GLU A 1 117 ? 5.447 6.016 -12.692 1.00 93.00 117 GLU A C 1
ATOM 879 O O . GLU A 1 117 ? 4.377 5.404 -12.632 1.00 93.00 117 GLU A O 1
ATOM 884 N N . VAL A 1 118 ? 5.948 6.715 -11.675 1.00 86.62 118 VAL A N 1
ATOM 885 C CA . VAL A 1 118 ? 5.355 6.814 -10.333 1.00 86.62 118 VAL A CA 1
ATOM 886 C C . VAL A 1 118 ? 5.209 8.265 -9.922 1.00 86.62 118 V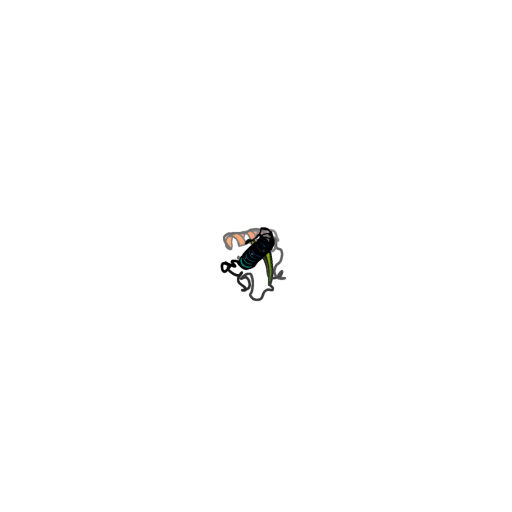AL A C 1
ATOM 888 O O . VAL A 1 118 ? 6.091 9.067 -10.302 1.00 86.62 118 VAL A O 1
#

Secondary structure (DSSP, 8-state):
-----SSSTTHHHHHHHHHHHHHHHHHHHHHTT----------PPP-SPPSSSSTT--EEEEEEEEETTEEEEEEEE----TT----------SSHHHHHHHHHHHHHTT--------

Radius of gyration: 40.35 Å; chains: 1; bounding box: 57×28×128 Å

Foldseek 3Di:
DDDDPPPPPPPVVVVVVVVVVVVVVVVVVVVVPPPPPPPDPDPDDDPDDDPPDDPPWDKDWDWDAPDVVRIDIDIDTHDDDPPDDDDDDDDDDPDPVVVVVVQVVCVVVPDRDDDDDD

Sequence (118 aa):
MTSDSEYSNRFVRRSRLVAAVLVVVLVILLDLWATDAIGATRPAASERALPLGPAGLAETRSSRELAPGITYTRIARGVRSASDVFTVDVAFRATAAEARAVADRLRADGYPPQVIEV

pLDDT: mean 80.38, std 19.22, range [45.03, 98.62]